Protein AF-A0A6J4E7T1-F1 (afdb_monomer)

Structure (mmCIF, N/CA/C/O backbone):
data_AF-A0A6J4E7T1-F1
#
_entry.id   AF-A0A6J4E7T1-F1
#
loop_
_atom_site.group_PDB
_atom_site.id
_atom_site.type_symbol
_atom_site.label_atom_id
_atom_site.label_alt_id
_atom_site.label_comp_id
_atom_site.label_asym_id
_atom_site.label_entity_id
_atom_site.label_seq_id
_atom_site.pdbx_PDB_ins_code
_atom_site.Cartn_x
_atom_site.Cartn_y
_atom_site.Cartn_z
_atom_site.occupancy
_atom_site.B_iso_or_equiv
_atom_site.auth_seq_id
_atom_site.auth_comp_id
_atom_site.auth_asym_id
_atom_site.auth_atom_id
_atom_site.pdbx_PDB_model_num
ATOM 1 N N . MET A 1 1 ? 2.931 -20.061 -43.415 1.00 41.84 1 MET A N 1
ATOM 2 C CA . MET A 1 1 ? 4.204 -19.623 -42.802 1.00 41.84 1 MET A CA 1
ATOM 3 C C . MET A 1 1 ? 4.289 -18.103 -42.882 1.00 41.84 1 MET A C 1
ATOM 5 O O . MET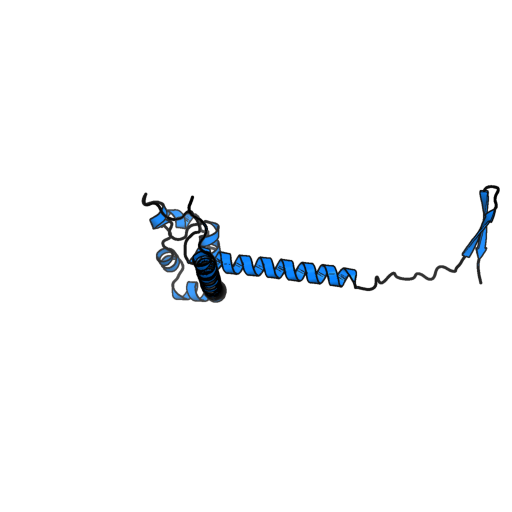 A 1 1 ? 4.529 -17.579 -43.959 1.00 41.84 1 MET A O 1
ATOM 9 N N . ARG A 1 2 ? 3.989 -17.378 -41.793 1.00 44.00 2 ARG A N 1
ATOM 10 C CA . ARG A 1 2 ? 4.101 -15.908 -41.762 1.00 44.00 2 ARG A CA 1
ATOM 11 C C . ARG A 1 2 ? 5.561 -15.543 -41.506 1.00 44.00 2 ARG A C 1
ATOM 13 O O . ARG A 1 2 ? 6.033 -15.636 -40.379 1.00 44.00 2 ARG A O 1
ATOM 20 N N . GLN A 1 3 ? 6.272 -15.206 -42.575 1.00 53.06 3 GLN A N 1
ATOM 21 C CA . GLN A 1 3 ? 7.627 -14.672 -42.516 1.00 53.06 3 GLN A CA 1
ATOM 22 C C . GLN A 1 3 ? 7.611 -13.346 -41.740 1.00 53.06 3 GLN A C 1
ATOM 24 O O . GLN A 1 3 ? 6.800 -12.461 -42.010 1.00 53.06 3 GLN A O 1
ATOM 29 N N . HIS A 1 4 ? 8.476 -13.246 -40.733 1.00 55.62 4 HIS A N 1
ATOM 30 C CA . HIS A 1 4 ? 8.665 -12.061 -39.905 1.00 55.62 4 HIS A CA 1
ATOM 31 C C . HIS A 1 4 ? 9.085 -10.860 -40.764 1.00 55.62 4 HIS A C 1
ATOM 33 O O . HIS A 1 4 ? 10.231 -10.777 -41.198 1.00 55.62 4 HIS A O 1
ATOM 39 N N . LEU A 1 5 ? 8.165 -9.918 -40.983 1.00 58.06 5 LEU A N 1
ATOM 40 C CA . LEU A 1 5 ? 8.455 -8.644 -41.640 1.00 58.06 5 LEU A CA 1
ATOM 41 C C . LEU A 1 5 ? 9.362 -7.803 -40.720 1.00 58.06 5 LEU A C 1
ATOM 43 O O . LEU A 1 5 ? 8.965 -7.526 -39.585 1.00 58.06 5 LEU A O 1
ATOM 47 N N . PRO A 1 6 ? 10.555 -7.363 -41.158 1.00 59.50 6 PRO A N 1
ATOM 48 C CA . PRO A 1 6 ? 11.508 -6.630 -40.314 1.00 59.50 6 PRO A CA 1
ATOM 49 C C . PRO A 1 6 ? 10.917 -5.342 -39.715 1.00 59.50 6 PRO A C 1
ATOM 51 O O . PRO A 1 6 ? 11.219 -5.010 -38.573 1.00 59.50 6 PRO A O 1
ATOM 54 N N . PHE A 1 7 ? 9.985 -4.704 -40.428 1.00 56.62 7 PHE A N 1
ATOM 55 C CA . PHE A 1 7 ? 9.223 -3.535 -39.975 1.00 56.62 7 PHE A CA 1
ATOM 56 C C . PHE A 1 7 ? 8.361 -3.805 -38.726 1.00 56.62 7 PHE A C 1
ATOM 58 O O . PHE A 1 7 ? 8.200 -2.942 -37.870 1.00 56.62 7 PHE A O 1
ATOM 65 N N . THR A 1 8 ? 7.850 -5.032 -38.564 1.00 70.56 8 THR A N 1
ATOM 66 C CA . THR A 1 8 ? 7.085 -5.408 -37.361 1.00 70.56 8 THR A CA 1
ATOM 67 C C . THR A 1 8 ? 7.979 -5.653 -36.149 1.00 70.56 8 THR A C 1
ATOM 69 O O . THR A 1 8 ? 7.538 -5.457 -35.024 1.00 70.56 8 THR A O 1
ATOM 72 N N . ARG A 1 9 ? 9.250 -6.030 -36.348 1.00 72.88 9 ARG A N 1
ATOM 73 C CA . ARG A 1 9 ? 10.203 -6.227 -35.245 1.00 72.88 9 ARG A CA 1
ATOM 74 C C . ARG A 1 9 ? 10.688 -4.909 -34.653 1.00 72.88 9 ARG A C 1
ATOM 76 O O . ARG A 1 9 ? 10.865 -4.840 -33.444 1.00 72.88 9 ARG A O 1
ATOM 83 N N . THR A 1 10 ? 10.924 -3.891 -35.477 1.00 81.44 10 THR A N 1
ATOM 84 C CA . THR A 1 10 ? 11.329 -2.563 -34.991 1.00 81.44 10 THR A CA 1
ATOM 85 C C . THR A 1 10 ? 10.184 -1.889 -34.246 1.00 81.44 10 THR A C 1
ATOM 87 O O . THR A 1 10 ? 10.377 -1.463 -33.115 1.00 81.44 10 THR A O 1
ATOM 90 N N . LEU A 1 11 ? 8.973 -1.930 -34.807 1.00 84.44 11 LEU A N 1
ATOM 91 C CA . LEU A 1 11 ? 7.786 -1.349 -34.182 1.00 84.44 11 LEU A CA 1
ATOM 92 C C . LEU A 1 11 ? 7.393 -2.076 -32.883 1.00 84.44 11 LEU A C 1
ATOM 94 O O . LEU A 1 11 ? 7.012 -1.434 -31.911 1.00 84.44 11 LEU A O 1
ATOM 98 N N . LEU A 1 12 ? 7.551 -3.406 -32.814 1.00 86.56 12 LEU A N 1
ATOM 99 C CA . LEU A 1 12 ? 7.386 -4.142 -31.553 1.00 86.56 12 LEU A CA 1
ATOM 100 C C . LEU A 1 12 ? 8.408 -3.714 -30.498 1.00 86.56 12 LEU A C 1
ATOM 102 O O . LEU A 1 12 ? 8.022 -3.483 -29.360 1.00 86.56 12 LEU A O 1
ATOM 106 N N . LYS A 1 13 ? 9.685 -3.558 -30.866 1.00 86.25 13 LYS A N 1
ATOM 107 C CA . LYS A 1 13 ? 10.713 -3.079 -29.928 1.00 86.25 13 LYS A CA 1
ATOM 108 C C . LYS A 1 13 ? 10.429 -1.664 -29.429 1.00 86.25 13 LYS A C 1
ATOM 110 O O . LYS A 1 13 ? 10.660 -1.384 -28.259 1.00 86.25 13 LYS A O 1
ATOM 115 N N . GLU A 1 14 ? 9.937 -0.784 -30.295 1.00 88.56 14 GLU A N 1
ATOM 116 C CA . GLU A 1 14 ? 9.531 0.576 -29.920 1.00 88.56 14 GLU A CA 1
ATOM 117 C C . GLU A 1 14 ? 8.348 0.558 -28.947 1.00 88.56 14 GLU A C 1
ATOM 119 O O . GLU A 1 14 ? 8.386 1.238 -27.923 1.00 88.56 14 GLU A O 1
ATOM 124 N N . LEU A 1 15 ? 7.329 -0.267 -29.212 1.00 88.69 15 LEU A N 1
ATOM 125 C CA . LEU A 1 15 ? 6.187 -0.435 -28.311 1.00 88.69 15 LEU A CA 1
ATOM 126 C C . LEU A 1 15 ? 6.593 -1.046 -26.970 1.00 88.69 15 LEU A C 1
ATOM 128 O O . LEU A 1 15 ? 6.136 -0.584 -25.927 1.00 88.69 15 LEU A O 1
ATOM 132 N N . GLU A 1 16 ? 7.461 -2.056 -26.981 1.00 90.56 16 GLU A N 1
ATOM 133 C CA . GLU A 1 16 ? 8.024 -2.633 -25.764 1.00 90.56 16 GLU A CA 1
ATOM 134 C C . GLU A 1 16 ? 8.791 -1.564 -24.983 1.00 90.56 16 GLU A C 1
ATOM 136 O O . GLU A 1 16 ? 8.552 -1.408 -23.790 1.00 90.56 16 GLU A O 1
ATOM 141 N N . ALA A 1 17 ? 9.660 -0.782 -25.627 1.00 90.75 17 ALA A N 1
ATOM 142 C CA . ALA A 1 17 ? 10.409 0.286 -24.966 1.00 90.75 17 ALA A CA 1
ATOM 143 C C . ALA A 1 17 ? 9.482 1.345 -24.344 1.00 90.75 17 ALA A C 1
ATOM 145 O O . ALA A 1 17 ? 9.635 1.665 -23.165 1.00 90.75 17 ALA A O 1
ATOM 146 N N . ALA A 1 18 ? 8.478 1.816 -25.089 1.00 89.75 18 ALA A N 1
ATOM 147 C CA . ALA A 1 18 ? 7.489 2.773 -24.594 1.00 89.75 18 ALA A CA 1
ATOM 148 C C . ALA A 1 18 ? 6.675 2.204 -23.419 1.00 89.75 18 ALA A C 1
ATOM 150 O O . ALA A 1 18 ? 6.431 2.892 -22.427 1.00 89.75 18 ALA A O 1
ATOM 151 N N . GLN A 1 19 ? 6.299 0.923 -23.484 1.00 90.56 19 GLN A N 1
ATOM 152 C CA . GLN A 1 19 ? 5.627 0.239 -22.382 1.00 90.56 19 GLN A CA 1
ATOM 153 C C . GLN A 1 19 ? 6.524 0.166 -21.141 1.00 90.56 19 GLN A C 1
ATOM 155 O O . GLN A 1 19 ? 6.054 0.425 -20.033 1.00 90.56 19 GLN A O 1
ATOM 160 N N . HIS A 1 20 ? 7.804 -0.178 -21.302 1.00 90.12 20 HIS A N 1
ATOM 161 C CA . HIS A 1 20 ? 8.752 -0.234 -20.189 1.00 90.12 20 HIS A CA 1
ATOM 162 C C . HIS A 1 20 ? 8.951 1.144 -19.552 1.00 90.12 20 HIS A C 1
ATOM 164 O O . HIS A 1 20 ? 8.962 1.246 -18.326 1.00 90.12 20 HIS A O 1
ATOM 170 N N . GLU A 1 21 ? 9.055 2.199 -20.360 1.00 91.12 21 GLU A N 1
ATOM 171 C CA . GLU A 1 21 ? 9.163 3.574 -19.875 1.00 91.12 21 GLU A CA 1
ATOM 172 C C . GLU A 1 21 ? 7.917 3.978 -19.080 1.00 91.12 21 GLU A C 1
ATOM 174 O O . GLU A 1 21 ? 8.025 4.401 -17.929 1.00 91.12 21 GLU A O 1
ATOM 179 N N . GLN A 1 22 ? 6.724 3.739 -19.630 1.00 91.31 22 GLN A N 1
ATOM 180 C CA . GLN A 1 22 ? 5.465 4.040 -18.954 1.00 91.31 22 GLN A CA 1
ATOM 181 C C . GLN A 1 22 ? 5.313 3.261 -17.637 1.00 91.31 22 GLN A C 1
ATOM 183 O O . GLN A 1 22 ? 4.873 3.819 -16.627 1.00 91.31 22 GLN A O 1
ATOM 188 N N . LEU A 1 23 ? 5.688 1.978 -17.622 1.00 88.25 23 LEU A N 1
ATOM 189 C CA . LEU A 1 23 ? 5.687 1.163 -16.406 1.00 88.25 23 LEU A CA 1
ATOM 190 C C 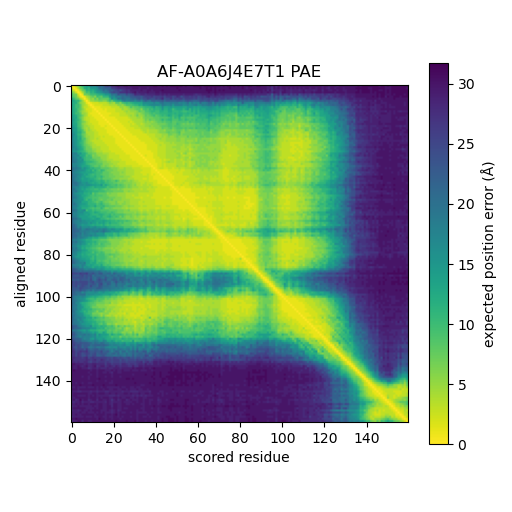. LEU A 1 23 ? 6.666 1.714 -15.366 1.00 88.25 23 LEU A C 1
ATOM 192 O O . LEU A 1 23 ? 6.309 1.794 -14.190 1.00 88.25 23 LEU A O 1
ATOM 196 N N . ALA A 1 24 ? 7.858 2.144 -15.783 1.00 87.62 24 ALA A N 1
ATOM 197 C CA . ALA A 1 24 ? 8.837 2.754 -14.891 1.00 87.62 24 ALA A CA 1
ATOM 198 C C . ALA A 1 24 ? 8.312 4.066 -14.285 1.00 87.62 24 ALA A C 1
ATOM 200 O O . ALA A 1 24 ? 8.432 4.275 -13.074 1.00 87.62 24 ALA A O 1
ATOM 201 N N . THR A 1 25 ? 7.665 4.922 -15.084 1.00 91.19 25 THR A N 1
ATOM 202 C CA . THR A 1 25 ? 7.019 6.149 -14.593 1.00 91.19 25 THR A CA 1
ATOM 203 C C . THR A 1 25 ? 5.910 5.832 -13.592 1.00 91.19 25 THR A C 1
ATOM 205 O O . THR A 1 25 ? 5.842 6.438 -12.521 1.00 91.19 25 THR A O 1
ATOM 208 N N . TYR A 1 26 ? 5.060 4.849 -13.898 1.00 88.50 26 TYR A N 1
ATOM 209 C CA . TYR A 1 26 ? 3.977 4.428 -13.012 1.00 88.50 26 TYR A CA 1
ATOM 210 C C . TYR A 1 26 ? 4.498 3.875 -11.678 1.00 88.50 26 TYR A C 1
ATOM 212 O O . TYR A 1 26 ? 3.999 4.250 -10.617 1.00 88.50 26 TYR A O 1
ATOM 220 N N . GLN A 1 27 ? 5.541 3.041 -11.703 1.00 88.00 27 GLN A N 1
ATOM 221 C CA . GLN A 1 27 ? 6.197 2.531 -10.495 1.00 88.00 27 GLN A CA 1
ATOM 222 C C . GLN A 1 27 ? 6.826 3.654 -9.664 1.00 88.00 27 GLN A C 1
ATOM 224 O O . GLN A 1 27 ? 6.707 3.657 -8.439 1.00 88.00 27 GLN A O 1
ATOM 229 N N . ALA A 1 28 ? 7.465 4.635 -10.308 1.00 87.44 28 ALA A N 1
ATOM 230 C CA . ALA A 1 28 ? 8.026 5.795 -9.619 1.00 87.44 28 ALA A CA 1
ATOM 231 C C . ALA A 1 28 ? 6.940 6.620 -8.908 1.00 87.44 28 ALA A C 1
ATOM 233 O O . ALA A 1 28 ? 7.137 7.029 -7.763 1.00 87.44 28 ALA A O 1
ATOM 234 N N . LEU A 1 29 ? 5.782 6.803 -9.547 1.00 90.88 29 LEU A N 1
ATOM 235 C CA . LEU A 1 29 ? 4.630 7.485 -8.957 1.00 90.88 29 LEU A CA 1
ATOM 236 C C . LEU A 1 29 ? 4.034 6.693 -7.789 1.00 90.88 29 LEU A C 1
ATOM 238 O O . LEU A 1 29 ? 3.791 7.254 -6.724 1.00 90.88 29 LEU A O 1
ATOM 242 N N . LEU A 1 30 ? 3.831 5.382 -7.949 1.00 88.94 30 LEU A N 1
ATOM 243 C CA . LEU A 1 30 ? 3.359 4.522 -6.860 1.00 88.94 30 LEU A CA 1
ATOM 244 C C . LEU A 1 30 ? 4.297 4.572 -5.655 1.00 88.94 30 LEU A C 1
ATOM 246 O O . LEU A 1 30 ? 3.842 4.622 -4.514 1.00 88.94 30 LEU A O 1
ATOM 250 N N . ARG A 1 31 ? 5.605 4.593 -5.904 1.00 88.38 31 ARG A N 1
ATOM 251 C CA . ARG A 1 31 ? 6.623 4.687 -4.863 1.00 88.38 31 ARG A CA 1
ATOM 252 C C . ARG A 1 31 ? 6.591 6.024 -4.141 1.00 88.38 31 ARG A C 1
ATOM 254 O O . ARG A 1 31 ? 6.651 6.034 -2.914 1.00 88.38 31 ARG A O 1
ATOM 261 N N . SER A 1 32 ? 6.504 7.138 -4.867 1.00 89.19 32 SER A N 1
ATOM 262 C CA . SER A 1 32 ? 6.445 8.462 -4.243 1.00 89.19 32 SER A CA 1
ATOM 263 C C . SER A 1 32 ? 5.165 8.613 -3.422 1.00 89.19 32 SER A C 1
ATOM 265 O O . SER A 1 32 ? 5.240 8.929 -2.235 1.00 89.19 32 SER A O 1
ATOM 267 N N . ALA A 1 33 ? 4.012 8.256 -3.989 1.00 88.00 33 ALA A N 1
ATOM 268 C CA . ALA A 1 33 ? 2.732 8.258 -3.289 1.00 88.00 33 ALA A CA 1
ATOM 269 C C . ALA A 1 33 ? 2.744 7.337 -2.057 1.00 88.00 33 ALA A C 1
ATOM 271 O O . ALA A 1 33 ? 2.340 7.746 -0.971 1.00 88.00 33 ALA A O 1
ATOM 272 N N . GLY A 1 34 ? 3.266 6.115 -2.197 1.00 87.50 34 GLY A N 1
ATOM 273 C CA . GLY A 1 34 ? 3.403 5.165 -1.096 1.00 87.50 34 GLY A CA 1
ATOM 274 C C . GLY A 1 34 ? 4.310 5.684 0.016 1.00 87.50 34 GLY A C 1
ATOM 275 O O . GLY A 1 34 ? 3.970 5.561 1.190 1.00 87.50 34 GLY A O 1
ATOM 276 N N . SER A 1 35 ? 5.445 6.298 -0.333 1.00 87.94 35 SER A N 1
ATOM 277 C CA . SER A 1 35 ? 6.372 6.858 0.656 1.00 87.94 35 SER A CA 1
ATOM 278 C C . SER A 1 35 ? 5.747 8.006 1.443 1.00 87.94 35 SER A C 1
ATOM 280 O O . SER A 1 35 ? 5.903 8.052 2.662 1.00 87.94 35 SER A O 1
ATOM 282 N N . LEU A 1 36 ? 4.984 8.873 0.769 1.00 89.00 36 LEU A N 1
ATOM 283 C CA . LEU A 1 36 ? 4.248 9.956 1.408 1.00 89.00 36 LEU A CA 1
ATOM 284 C C . LEU A 1 36 ? 3.193 9.395 2.357 1.00 89.00 36 LEU A C 1
ATOM 286 O O . LEU A 1 36 ? 3.198 9.759 3.524 1.00 89.00 36 LEU A O 1
ATOM 290 N N . LEU A 1 37 ? 2.370 8.448 1.897 1.00 85.56 37 LEU A N 1
ATOM 291 C CA . LEU A 1 37 ? 1.322 7.824 2.711 1.00 85.56 37 LEU A CA 1
ATOM 292 C C . LEU A 1 37 ? 1.867 7.142 3.970 1.00 85.56 37 LEU A C 1
ATOM 294 O O . LEU A 1 37 ? 1.283 7.283 5.040 1.00 85.56 37 LEU A O 1
ATOM 298 N N . VAL A 1 38 ? 2.983 6.417 3.858 1.00 84.62 38 VAL A N 1
ATOM 299 C CA . VAL A 1 38 ? 3.619 5.754 5.008 1.00 84.62 38 VAL A CA 1
ATOM 300 C C . VAL A 1 38 ? 4.242 6.774 5.965 1.00 84.62 38 VAL A C 1
ATOM 302 O O . VAL A 1 38 ? 4.209 6.571 7.176 1.00 84.62 38 VAL A O 1
ATOM 305 N N . ALA A 1 39 ? 4.810 7.867 5.451 1.00 88.19 39 ALA A N 1
ATOM 306 C CA . ALA A 1 39 ? 5.399 8.916 6.281 1.00 88.19 39 ALA A CA 1
ATOM 307 C C . ALA A 1 39 ? 4.337 9.778 6.985 1.00 88.19 39 ALA A C 1
ATOM 309 O O . ALA A 1 39 ? 4.531 10.172 8.132 1.00 88.19 39 ALA A O 1
ATOM 310 N N . SER A 1 40 ? 3.212 10.051 6.321 1.00 89.62 40 SER A N 1
ATOM 311 C CA . SER A 1 40 ? 2.130 10.901 6.824 1.00 89.62 40 SER A CA 1
ATOM 312 C C . SER A 1 40 ? 1.022 10.123 7.536 1.00 89.62 40 SER A C 1
ATOM 314 O O . SER A 1 40 ? -0.014 10.703 7.851 1.00 89.62 40 SER A O 1
ATOM 316 N N . GLU A 1 41 ? 1.192 8.820 7.775 1.00 90.00 41 GLU A N 1
ATOM 317 C CA . GLU A 1 41 ? 0.130 7.942 8.277 1.00 90.00 41 GLU A CA 1
ATOM 318 C C . GLU A 1 41 ? -0.513 8.466 9.569 1.00 90.00 41 GLU A C 1
ATOM 320 O O . GLU A 1 41 ? -1.737 8.506 9.667 1.00 90.00 41 GLU A O 1
ATOM 325 N N . ALA A 1 42 ? 0.298 8.928 10.525 1.00 89.25 42 ALA A N 1
ATOM 326 C CA . ALA A 1 42 ? -0.195 9.498 11.779 1.00 89.25 42 ALA A CA 1
ATOM 327 C C . ALA A 1 42 ? -1.073 10.739 11.543 1.00 89.25 42 ALA A C 1
ATOM 329 O O . ALA A 1 42 ? -2.163 10.837 12.091 1.00 89.25 42 ALA A O 1
ATOM 330 N N . GLN A 1 43 ? -0.656 11.638 10.647 1.00 91.06 43 GLN A N 1
ATOM 331 C CA . GLN A 1 43 ? -1.416 12.849 10.315 1.00 91.06 43 GLN A CA 1
ATOM 332 C C . GLN A 1 43 ? -2.742 12.513 9.620 1.00 91.06 43 GLN A C 1
ATOM 334 O O . GLN A 1 43 ? -3.771 13.128 9.886 1.00 91.06 43 GLN A O 1
ATOM 339 N N . VAL A 1 44 ? -2.731 11.512 8.733 1.00 88.44 44 VAL A N 1
ATOM 340 C CA . VAL A 1 44 ? -3.937 11.022 8.051 1.00 88.44 44 VAL A CA 1
ATOM 341 C C . VAL A 1 44 ? -4.896 10.376 9.054 1.00 88.44 44 VAL A C 1
ATOM 343 O O . VAL A 1 44 ? -6.108 10.587 8.971 1.00 88.44 44 VAL A O 1
ATOM 346 N N . LEU A 1 45 ? -4.362 9.614 10.012 1.00 90.69 45 LEU A N 1
ATOM 347 C CA . LEU A 1 45 ? -5.128 9.015 11.101 1.00 90.69 45 LEU A CA 1
ATOM 348 C C . LEU A 1 45 ? -5.748 10.066 12.020 1.00 90.69 45 LEU A C 1
ATOM 350 O O . LEU A 1 45 ? -6.924 9.926 12.349 1.00 90.69 45 LEU A O 1
ATOM 354 N N . ASP A 1 46 ? -5.008 11.113 12.376 1.00 91.38 46 ASP A N 1
ATOM 355 C CA . ASP A 1 46 ? -5.513 12.208 13.209 1.00 91.38 46 ASP A CA 1
ATOM 356 C C . ASP A 1 46 ? -6.617 13.001 12.494 1.00 91.38 46 ASP A C 1
ATOM 358 O O . ASP A 1 46 ? -7.635 13.338 13.096 1.00 91.38 46 ASP A O 1
ATOM 362 N N . ALA A 1 47 ? -6.464 13.254 11.190 1.00 92.50 47 ALA A N 1
ATOM 363 C CA . ALA A 1 47 ? -7.420 14.047 10.417 1.00 92.50 47 ALA A CA 1
ATOM 364 C C . ALA A 1 47 ? -8.723 13.295 10.084 1.00 92.50 47 ALA A C 1
ATOM 366 O O . ALA A 1 47 ? -9.816 13.857 10.168 1.00 92.50 47 ALA A O 1
ATOM 367 N N . LEU A 1 48 ? -8.628 12.032 9.655 1.00 90.31 48 LEU A N 1
ATOM 368 C CA . LEU A 1 48 ? -9.790 11.250 9.210 1.00 90.31 48 LEU A CA 1
ATOM 369 C C . LEU A 1 48 ? -10.376 10.379 10.320 1.00 90.31 48 LEU A C 1
ATOM 371 O O . LEU A 1 48 ? -11.564 10.051 10.291 1.00 90.31 48 LEU A O 1
ATOM 375 N N . GLY A 1 49 ? -9.554 9.977 11.283 1.00 91.19 49 GLY A N 1
ATOM 376 C CA . GLY A 1 49 ? -9.887 8.928 12.228 1.00 91.19 49 GLY A CA 1
ATOM 377 C C . GLY A 1 49 ? -9.859 7.535 11.592 1.00 91.19 49 GLY A C 1
ATOM 378 O O . GLY A 1 49 ? -10.091 7.322 10.398 1.00 91.19 49 GLY A O 1
ATOM 379 N N . ARG A 1 50 ? -9.623 6.532 12.439 1.00 92.00 50 ARG A N 1
ATOM 380 C CA . ARG A 1 50 ? -9.484 5.126 12.035 1.00 92.00 50 ARG A CA 1
ATOM 381 C C . ARG A 1 50 ? -10.671 4.591 11.230 1.00 92.00 50 ARG A C 1
ATOM 383 O O . ARG A 1 50 ? -10.470 3.885 10.247 1.00 92.00 50 ARG A O 1
ATOM 390 N N . GLN A 1 51 ? -11.902 4.859 11.667 1.00 91.88 51 GLN A N 1
ATOM 391 C CA . GLN A 1 51 ? -13.090 4.259 11.048 1.00 91.88 51 GLN A CA 1
ATOM 392 C C . GLN A 1 51 ? -13.286 4.744 9.610 1.00 91.88 51 GLN A C 1
ATOM 394 O O . GLN A 1 51 ? -13.394 3.910 8.714 1.00 91.88 51 GLN A O 1
ATOM 399 N N . ARG A 1 52 ? -13.221 6.064 9.388 1.00 92.62 52 ARG A N 1
ATOM 400 C CA . ARG A 1 52 ? -13.367 6.657 8.052 1.00 92.62 52 ARG A CA 1
ATOM 401 C C . ARG A 1 52 ? -12.254 6.213 7.115 1.00 92.62 52 ARG A C 1
ATOM 403 O O . ARG A 1 52 ? -12.515 5.933 5.952 1.00 92.62 52 ARG A O 1
ATOM 410 N N . LEU A 1 53 ? -11.025 6.090 7.617 1.00 91.75 53 LEU A N 1
ATOM 411 C CA . LEU A 1 53 ? -9.917 5.570 6.819 1.00 91.75 53 LEU A CA 1
ATOM 412 C C . LEU A 1 53 ? -10.177 4.121 6.367 1.00 91.75 53 LEU A C 1
ATOM 414 O O . LEU A 1 53 ? -9.976 3.795 5.202 1.00 91.75 53 LEU A O 1
ATOM 418 N N . LEU A 1 54 ? -10.690 3.259 7.249 1.00 92.31 54 LEU A N 1
ATOM 419 C CA . LEU A 1 54 ? -11.072 1.890 6.883 1.00 92.31 54 LEU A CA 1
ATOM 420 C C . LEU A 1 54 ? -12.264 1.840 5.913 1.00 92.31 54 LEU A C 1
ATOM 422 O O . LEU A 1 54 ? -12.309 0.941 5.073 1.00 92.31 54 LEU A O 1
ATOM 426 N N . ASP A 1 55 ? -13.202 2.787 6.002 1.00 92.31 55 ASP A N 1
ATOM 427 C CA . ASP A 1 55 ? -14.291 2.938 5.027 1.00 92.31 55 ASP A CA 1
ATOM 428 C C . ASP A 1 55 ? -13.747 3.320 3.641 1.00 92.31 55 ASP A C 1
ATOM 430 O O . ASP A 1 55 ? -14.106 2.689 2.647 1.00 92.31 55 ASP A O 1
ATOM 434 N N . LEU A 1 56 ? -12.835 4.297 3.575 1.00 90.50 56 LEU A N 1
ATOM 435 C CA . LEU A 1 56 ? -12.199 4.752 2.331 1.00 90.50 56 LEU A CA 1
ATOM 436 C C . LEU A 1 56 ? -11.381 3.651 1.653 1.00 90.50 56 LEU A C 1
ATOM 438 O O . LEU A 1 56 ? -11.392 3.537 0.431 1.00 90.50 56 LEU A O 1
ATOM 442 N N . LEU A 1 57 ? -10.712 2.814 2.445 1.00 89.88 57 L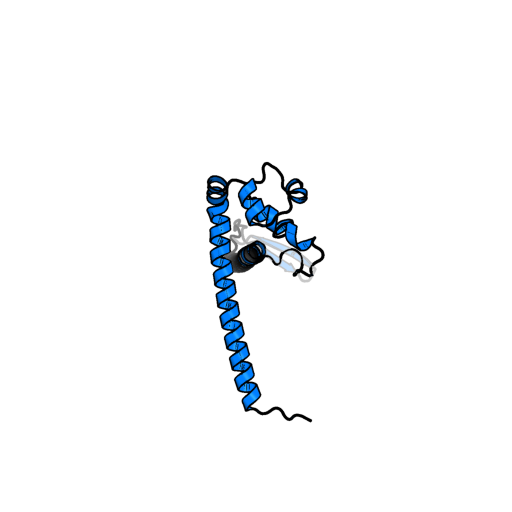EU A N 1
ATOM 443 C CA . LEU A 1 57 ? -9.967 1.651 1.955 1.00 89.88 57 LEU A CA 1
ATOM 444 C C . LEU A 1 57 ? -10.875 0.465 1.585 1.00 89.88 57 LEU A C 1
ATOM 446 O O . LEU A 1 57 ? -10.375 -0.611 1.254 1.00 89.88 57 LEU A O 1
ATOM 450 N N . GLY A 1 58 ? -12.199 0.617 1.692 1.00 88.88 58 GLY A N 1
ATOM 451 C CA . GLY A 1 58 ? -13.156 -0.428 1.343 1.00 88.88 58 GLY A CA 1
ATOM 452 C C . GLY A 1 58 ? -13.054 -1.664 2.238 1.00 88.88 58 GLY A C 1
ATOM 453 O O . GLY A 1 58 ? -13.361 -2.774 1.796 1.00 88.88 58 GLY A O 1
ATOM 454 N N . VAL A 1 59 ? -12.605 -1.512 3.489 1.00 90.56 59 VAL A N 1
ATOM 455 C CA . VAL A 1 59 ? -12.458 -2.630 4.427 1.00 90.56 59 VAL A CA 1
ATOM 456 C C . VAL A 1 59 ? -13.827 -3.012 4.980 1.00 90.56 59 VAL A C 1
ATOM 458 O O . VAL A 1 59 ? -14.485 -2.219 5.664 1.00 90.56 59 VAL A O 1
ATOM 461 N N . ASN A 1 60 ? -14.235 -4.260 4.742 1.00 89.50 60 ASN A N 1
ATOM 462 C CA . ASN A 1 60 ? -15.498 -4.789 5.250 1.00 89.50 60 ASN A CA 1
ATOM 463 C C . ASN A 1 60 ? -15.551 -4.668 6.792 1.00 89.50 60 ASN A C 1
ATOM 465 O O . ASN A 1 60 ? -14.604 -5.106 7.455 1.00 89.50 60 ASN A O 1
ATOM 469 N N . PRO A 1 61 ? -16.636 -4.130 7.388 1.00 90.56 61 PRO A N 1
ATOM 470 C CA . PRO A 1 61 ? -16.800 -4.025 8.841 1.00 90.56 61 PRO A CA 1
ATOM 471 C C . PRO A 1 61 ? -16.511 -5.317 9.614 1.00 90.56 61 PRO A C 1
ATOM 473 O O . PRO A 1 61 ? -15.873 -5.273 10.666 1.00 90.56 61 PRO A O 1
ATOM 476 N N . VAL A 1 62 ? -16.898 -6.477 9.072 1.00 89.31 62 VAL A N 1
ATOM 477 C CA . VAL A 1 62 ? -16.652 -7.790 9.696 1.00 89.31 62 VAL A CA 1
ATOM 478 C C . VAL A 1 62 ? -15.152 -8.082 9.805 1.00 89.31 62 VAL A C 1
ATOM 480 O O . VAL A 1 62 ? -14.691 -8.661 10.789 1.00 89.31 62 VAL A O 1
ATOM 483 N N . HIS A 1 63 ? -14.361 -7.631 8.831 1.00 89.00 63 HIS A N 1
ATOM 484 C CA . HIS A 1 63 ? -12.918 -7.858 8.786 1.00 89.00 63 HIS A CA 1
ATOM 485 C C . HIS A 1 63 ? -12.118 -6.867 9.630 1.00 89.00 63 HIS A C 1
ATOM 487 O O . HIS A 1 63 ? -10.977 -7.162 9.977 1.00 89.00 63 HIS A O 1
ATOM 493 N N . ARG A 1 64 ? -12.705 -5.732 10.034 1.00 90.50 64 ARG A N 1
ATOM 494 C CA . ARG A 1 64 ? -12.029 -4.746 10.900 1.00 90.50 64 ARG A CA 1
ATOM 495 C C . ARG A 1 64 ? -11.602 -5.342 12.236 1.00 90.50 64 ARG A C 1
ATOM 497 O O . ARG A 1 64 ? -10.613 -4.898 12.804 1.00 90.50 64 ARG A O 1
ATOM 504 N N . ARG A 1 65 ? -12.299 -6.387 12.695 1.00 89.00 65 ARG A N 1
ATOM 505 C CA . ARG A 1 65 ? -11.964 -7.156 13.904 1.00 89.00 65 ARG A CA 1
ATOM 506 C C . ARG A 1 65 ? -10.600 -7.852 13.822 1.00 89.00 65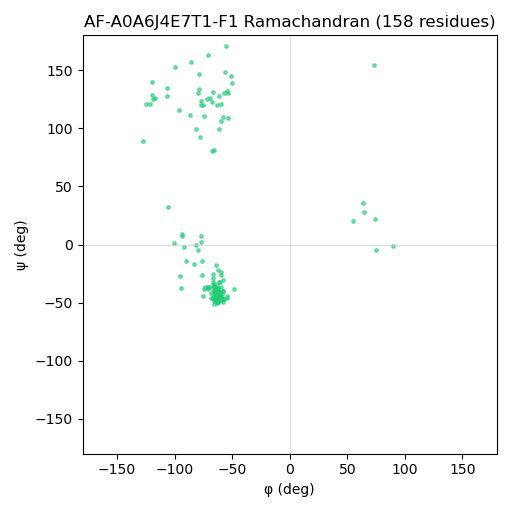 ARG A C 1
ATOM 508 O O . ARG A 1 65 ? -10.024 -8.160 14.855 1.00 89.00 65 ARG A O 1
ATOM 515 N N . ARG A 1 66 ? -10.077 -8.089 12.612 1.00 87.00 66 ARG A N 1
ATOM 516 C CA . ARG A 1 66 ? -8.736 -8.662 12.387 1.00 87.00 66 ARG A CA 1
ATOM 517 C C . ARG A 1 66 ? -7.614 -7.644 12.605 1.00 87.00 66 ARG A C 1
ATOM 519 O O . ARG A 1 66 ? -6.453 -8.026 12.727 1.00 87.00 66 ARG A O 1
ATOM 526 N N . ILE A 1 67 ? -7.958 -6.357 12.666 1.00 88.69 67 ILE A N 1
ATOM 527 C CA . ILE A 1 67 ? -7.015 -5.272 12.904 1.00 88.69 67 ILE A CA 1
ATOM 528 C C . ILE A 1 67 ? -7.046 -4.931 14.402 1.00 88.69 67 ILE A C 1
ATOM 530 O O . ILE A 1 67 ? -8.068 -4.434 14.883 1.00 88.69 67 ILE A O 1
ATOM 534 N N . PRO A 1 68 ? -5.942 -5.122 15.144 1.00 85.94 68 PRO A N 1
ATOM 535 C CA . PRO A 1 68 ? -5.868 -4.756 16.556 1.00 85.94 68 PRO A CA 1
ATOM 536 C C . PRO A 1 68 ? -6.190 -3.274 16.791 1.00 85.94 68 PRO A C 1
ATOM 538 O O . PRO A 1 68 ? -5.903 -2.423 15.946 1.00 85.94 68 PRO A O 1
ATOM 541 N N . GLY A 1 69 ? -6.780 -2.946 17.943 1.00 82.00 69 GLY A N 1
ATOM 542 C CA . GLY A 1 69 ? -7.103 -1.564 18.332 1.00 82.00 69 GLY A CA 1
ATOM 543 C C . GLY A 1 69 ? -5.872 -0.651 18.415 1.00 82.00 69 GLY A C 1
ATOM 544 O O . GLY A 1 69 ? -5.919 0.482 17.949 1.00 82.00 69 GLY A O 1
ATOM 545 N N . ASN A 1 70 ? -4.749 -1.196 18.885 1.00 82.56 70 ASN A N 1
ATOM 546 C CA . ASN A 1 70 ? -3.529 -0.447 19.210 1.00 82.56 70 ASN A CA 1
ATOM 547 C C . ASN A 1 70 ? -2.413 -0.655 18.174 1.00 82.56 70 ASN A C 1
ATOM 549 O O . ASN A 1 70 ? -1.239 -0.725 18.519 1.00 82.56 70 ASN A O 1
ATOM 553 N N . VAL A 1 71 ? -2.770 -0.854 16.905 1.00 85.81 71 VAL A N 1
ATOM 554 C CA . VAL A 1 71 ? -1.770 -1.007 15.843 1.00 85.81 71 VAL A CA 1
ATOM 555 C C . VAL A 1 71 ? -1.104 0.343 15.570 1.00 85.81 71 VAL A C 1
ATOM 557 O O . VAL A 1 71 ? -1.791 1.311 15.261 1.00 85.81 71 VAL A O 1
ATOM 560 N N . GLU A 1 72 ? 0.228 0.384 15.649 1.00 83.75 72 GLU A N 1
ATOM 561 C CA . GLU A 1 72 ? 1.017 1.595 15.370 1.00 83.75 72 GLU A CA 1
ATOM 562 C C . GLU A 1 72 ? 0.930 2.034 13.902 1.00 83.75 72 GLU A C 1
ATOM 564 O O . GLU A 1 72 ? 0.955 3.224 13.607 1.00 83.75 72 GLU A O 1
ATOM 569 N N . ARG A 1 73 ? 0.829 1.072 12.974 1.00 87.88 73 ARG A N 1
ATOM 570 C CA . ARG A 1 73 ? 0.727 1.315 11.525 1.00 87.88 73 ARG A CA 1
ATOM 571 C C . ARG A 1 73 ? -0.471 0.602 10.914 1.00 87.88 73 ARG A C 1
ATOM 573 O O . ARG A 1 73 ? -0.381 -0.554 10.482 1.00 87.88 73 ARG A O 1
ATOM 580 N N . LEU A 1 74 ? -1.607 1.289 10.914 1.00 90.81 74 LEU A N 1
ATOM 581 C CA . LEU A 1 74 ? -2.879 0.809 10.389 1.00 90.81 74 LEU A CA 1
ATOM 582 C C . LEU A 1 74 ? -2.800 0.420 8.908 1.00 90.81 74 LEU A C 1
ATOM 584 O O . LEU A 1 74 ? -3.237 -0.671 8.547 1.00 90.81 74 LEU A O 1
ATOM 588 N N . LEU A 1 75 ? -2.243 1.280 8.057 1.00 89.62 75 LEU A N 1
ATOM 589 C CA . LEU A 1 75 ? -2.119 1.066 6.618 1.00 89.62 75 LEU A CA 1
ATOM 590 C C . LEU A 1 75 ? -1.271 -0.175 6.327 1.00 89.62 75 LEU A C 1
ATOM 592 O O . LEU A 1 75 ? -1.683 -1.032 5.546 1.00 89.62 75 LEU A O 1
ATOM 596 N N . CYS A 1 76 ? -0.142 -0.335 7.025 1.00 87.75 76 CYS A N 1
ATOM 597 C CA . CYS A 1 76 ? 0.678 -1.545 6.939 1.00 87.75 76 CYS A CA 1
ATOM 598 C C . CYS A 1 76 ? -0.127 -2.797 7.307 1.00 87.75 76 CYS A C 1
ATOM 600 O O . CYS A 1 76 ? -0.078 -3.796 6.589 1.00 87.75 76 CYS A O 1
ATOM 602 N N . ALA A 1 77 ? -0.881 -2.752 8.410 1.00 89.62 77 ALA A N 1
ATOM 603 C CA . ALA A 1 77 ? -1.698 -3.881 8.842 1.00 89.62 77 ALA A CA 1
ATOM 604 C C . ALA A 1 77 ? -2.765 -4.244 7.796 1.00 89.62 77 ALA A C 1
ATOM 606 O O . ALA A 1 77 ? -2.928 -5.422 7.478 1.00 89.62 77 ALA A O 1
ATOM 607 N N . VAL A 1 78 ? -3.437 -3.247 7.208 1.00 89.81 78 VAL A N 1
ATOM 608 C CA . VAL A 1 78 ? -4.429 -3.444 6.138 1.00 89.81 78 VAL A CA 1
ATOM 609 C C . VAL A 1 78 ? -3.802 -4.117 4.913 1.00 89.81 78 VAL A C 1
ATOM 611 O O . VAL A 1 78 ? -4.371 -5.086 4.404 1.00 89.81 78 VAL A O 1
ATOM 614 N N . VAL A 1 79 ? -2.625 -3.665 4.464 1.00 88.75 79 VAL A N 1
ATOM 615 C CA . VAL A 1 79 ? -1.927 -4.257 3.307 1.00 88.75 79 VAL A CA 1
ATOM 616 C C . VAL A 1 79 ? -1.480 -5.688 3.593 1.00 88.75 79 VAL A C 1
ATOM 618 O O . VAL A 1 79 ? -1.767 -6.599 2.812 1.00 88.75 79 VAL A O 1
ATOM 621 N N . LEU A 1 80 ? -0.784 -5.912 4.711 1.00 86.25 80 LEU A N 1
ATOM 622 C CA . LEU A 1 80 ? -0.207 -7.218 5.043 1.00 86.25 80 LEU A CA 1
ATOM 623 C C . LEU A 1 80 ? -1.288 -8.286 5.221 1.00 86.25 80 LEU A C 1
ATOM 625 O O . LEU A 1 80 ? -1.123 -9.415 4.746 1.00 86.25 80 LEU A O 1
ATOM 629 N N . GLN A 1 81 ? -2.413 -7.915 5.832 1.00 86.81 81 GLN A N 1
ATOM 630 C CA . GLN A 1 81 ? -3.575 -8.787 5.995 1.00 86.81 81 GLN A CA 1
ATOM 631 C C . GLN A 1 81 ? -4.450 -8.882 4.731 1.00 86.81 81 GLN A C 1
ATOM 633 O O . GLN A 1 81 ? -5.398 -9.664 4.712 1.00 86.81 81 GLN A O 1
ATOM 638 N N . GLY A 1 82 ? -4.148 -8.116 3.675 1.00 87.38 82 GLY A N 1
ATOM 639 C CA . GLY A 1 82 ? -4.898 -8.128 2.418 1.00 87.38 82 GLY A CA 1
ATOM 640 C C . GLY A 1 82 ? -6.347 -7.666 2.573 1.00 87.38 82 GLY A C 1
ATOM 641 O O . GLY A 1 82 ? -7.233 -8.223 1.935 1.00 87.38 82 GLY A O 1
ATOM 642 N N . LEU A 1 83 ? -6.600 -6.696 3.456 1.00 88.56 83 LEU A N 1
ATOM 643 C CA . LEU A 1 83 ? -7.954 -6.242 3.796 1.00 88.56 83 LEU A CA 1
ATOM 644 C C . LEU A 1 83 ? -8.476 -5.104 2.917 1.00 88.56 83 LEU A C 1
ATOM 646 O O . LEU A 1 83 ? -9.676 -4.817 2.958 1.00 88.56 83 LEU A O 1
ATOM 650 N N . GLU A 1 84 ? -7.594 -4.459 2.158 1.00 89.38 84 GLU A N 1
ATOM 651 C CA . GLU A 1 84 ? -7.953 -3.433 1.180 1.00 89.38 84 GLU A CA 1
ATOM 652 C C . GLU A 1 84 ? -9.002 -3.967 0.196 1.00 89.38 84 GLU A C 1
ATOM 654 O O . GLU A 1 84 ? -8.872 -5.082 -0.312 1.00 89.38 84 GLU A O 1
ATOM 659 N N . ASP A 1 85 ? -10.059 -3.186 -0.035 1.00 87.50 85 ASP A N 1
ATOM 660 C CA . ASP A 1 85 ? -11.201 -3.550 -0.881 1.00 87.50 85 ASP A CA 1
ATOM 661 C C . ASP A 1 85 ? -11.894 -4.872 -0.493 1.00 87.50 85 ASP A C 1
ATOM 663 O O . ASP A 1 85 ? -12.649 -5.458 -1.278 1.00 87.50 85 ASP A O 1
ATOM 667 N N . SER A 1 86 ? -11.708 -5.353 0.740 1.00 86.62 86 SER A N 1
ATOM 668 C CA . SER A 1 86 ? -12.323 -6.607 1.187 1.00 86.62 86 SER A CA 1
ATOM 669 C C . SER A 1 86 ? -13.856 -6.565 1.228 1.00 86.62 86 SER A C 1
ATOM 671 O O . SER A 1 86 ? -14.493 -7.616 1.212 1.00 86.62 86 SER A O 1
ATOM 673 N N . ALA A 1 87 ? -14.483 -5.385 1.227 1.00 82.12 87 ALA A N 1
ATOM 674 C CA . ALA A 1 87 ? -15.926 -5.256 1.016 1.00 82.12 87 ALA A CA 1
ATOM 675 C C . ALA A 1 87 ? -16.354 -5.654 -0.411 1.00 82.12 87 ALA A C 1
ATOM 677 O O . ALA A 1 87 ? -17.467 -6.135 -0.609 1.00 82.12 87 ALA A O 1
ATOM 678 N N . ARG A 1 88 ? -15.473 -5.483 -1.406 1.00 76.56 88 ARG A N 1
ATOM 679 C CA . ARG A 1 88 ? -15.740 -5.763 -2.825 1.00 76.56 88 ARG A CA 1
ATOM 680 C C . ARG A 1 88 ? -15.282 -7.158 -3.246 1.00 76.56 88 ARG A C 1
ATOM 682 O O . ARG A 1 88 ? -15.990 -7.808 -4.013 1.00 76.56 88 ARG A O 1
ATOM 689 N N . GLN A 1 89 ? -14.155 -7.645 -2.722 1.00 67.31 89 GLN A N 1
ATOM 690 C CA . GLN A 1 89 ? -13.587 -8.956 -3.085 1.00 67.31 89 GLN A CA 1
ATOM 691 C C . GLN A 1 89 ? -14.514 -10.141 -2.779 1.00 67.31 89 GLN A C 1
ATOM 693 O O . GLN A 1 89 ? -14.533 -11.114 -3.526 1.00 67.31 89 GLN A O 1
ATOM 698 N N . PHE A 1 90 ? -15.324 -10.053 -1.723 1.00 61.41 90 PHE A N 1
ATOM 699 C CA . PHE A 1 90 ? -16.244 -11.126 -1.328 1.00 61.41 90 PHE A CA 1
ATOM 700 C C . PHE A 1 90 ? -17.661 -10.966 -1.904 1.00 61.41 90 PHE A C 1
ATOM 702 O O . PHE A 1 90 ? -18.552 -11.737 -1.565 1.00 61.41 90 PHE A O 1
ATOM 709 N N . SER A 1 91 ? -17.873 -10.012 -2.821 1.00 63.66 91 SER A N 1
ATOM 710 C CA . SER A 1 91 ? -19.161 -9.803 -3.511 1.00 63.66 91 SER A CA 1
ATOM 711 C C . SER A 1 91 ? -19.451 -10.815 -4.635 1.00 63.66 91 SER A C 1
ATOM 713 O O . SER A 1 91 ? -20.398 -10.637 -5.397 1.00 63.66 91 SER A O 1
ATOM 715 N N . GLY A 1 92 ? -18.619 -11.852 -4.798 1.00 58.84 92 GLY A N 1
ATOM 716 C CA . GLY A 1 92 ? -18.741 -12.853 -5.868 1.00 58.84 92 GLY A CA 1
ATOM 717 C C . GLY A 1 92 ? -18.301 -12.369 -7.259 1.00 58.84 92 GLY A C 1
ATOM 718 O O . GLY A 1 92 ? -18.241 -13.160 -8.198 1.00 58.84 92 GLY A O 1
ATOM 719 N N . ARG A 1 93 ? -17.947 -11.086 -7.416 1.00 60.88 93 ARG A N 1
ATOM 720 C CA . ARG A 1 93 ? -17.373 -10.539 -8.655 1.00 60.88 93 ARG A CA 1
ATOM 721 C C . ARG A 1 93 ? -15.887 -10.902 -8.740 1.00 60.88 93 ARG A C 1
ATOM 723 O O . ARG A 1 93 ? -15.163 -10.738 -7.762 1.00 60.88 93 ARG A O 1
ATOM 730 N N . ARG A 1 94 ? -15.420 -11.375 -9.905 1.00 56.03 94 ARG A N 1
ATOM 731 C CA . ARG A 1 94 ? -13.994 -11.662 -10.160 1.00 56.03 94 ARG A CA 1
ATOM 732 C C . ARG A 1 94 ? -13.183 -10.373 -10.024 1.00 56.03 94 ARG A C 1
ATOM 734 O O . ARG A 1 94 ? -13.141 -9.572 -10.952 1.00 56.03 94 ARG A O 1
ATOM 741 N N . PHE A 1 95 ? -12.552 -10.184 -8.873 1.00 56.97 95 PHE A N 1
ATOM 742 C CA . PHE A 1 95 ? -11.557 -9.141 -8.666 1.00 56.97 95 PHE A CA 1
ATOM 743 C C . PHE A 1 95 ? -10.148 -9.729 -8.777 1.00 56.97 95 PHE A C 1
ATOM 745 O O . PHE A 1 95 ? -9.958 -10.922 -8.519 1.00 56.97 95 PHE A O 1
ATOM 752 N N . PRO A 1 96 ? -9.156 -8.910 -9.174 1.00 58.66 96 PRO A N 1
ATOM 753 C CA . PRO A 1 96 ? -7.757 -9.280 -9.034 1.00 58.66 96 PRO A CA 1
ATOM 754 C C . PRO A 1 96 ? -7.483 -9.733 -7.592 1.00 58.66 96 PRO A C 1
ATOM 756 O O . PRO A 1 96 ? -8.132 -9.274 -6.650 1.00 58.66 96 PRO A O 1
ATOM 759 N N . GLY A 1 97 ? -6.590 -10.716 -7.457 1.00 62.06 97 GLY A N 1
ATOM 760 C CA . GLY A 1 97 ? -6.365 -11.449 -6.213 1.00 62.06 97 GLY A CA 1
ATOM 761 C C . GLY A 1 97 ? -6.022 -10.567 -5.001 1.00 62.06 97 GLY A C 1
ATOM 762 O O . GLY A 1 97 ? -5.768 -9.368 -5.136 1.00 62.06 97 GLY A O 1
ATOM 763 N N . PRO A 1 98 ? -5.987 -11.153 -3.793 1.00 59.69 98 PRO A N 1
ATOM 764 C CA . PRO A 1 98 ? -5.651 -10.423 -2.573 1.00 59.69 98 PRO A CA 1
ATOM 765 C C . PRO A 1 98 ? -4.350 -9.619 -2.748 1.00 59.69 98 PRO A C 1
ATOM 767 O O . PRO A 1 98 ? -3.386 -10.121 -3.322 1.00 59.69 98 PRO A O 1
ATOM 770 N N . ARG A 1 99 ? -4.325 -8.380 -2.225 1.00 67.88 99 ARG A N 1
ATOM 771 C CA . ARG A 1 99 ? -3.209 -7.403 -2.320 1.00 67.88 99 ARG A CA 1
ATOM 772 C C . ARG A 1 99 ? -3.012 -6.714 -3.679 1.00 67.88 99 ARG A C 1
ATOM 774 O O . ARG A 1 99 ? -1.932 -6.196 -3.953 1.00 67.88 99 ARG A O 1
ATOM 781 N N . SER A 1 100 ? -4.037 -6.657 -4.524 1.00 72.94 100 SER A N 1
ATOM 782 C CA . SER A 1 100 ? -3.967 -5.941 -5.805 1.00 72.94 100 SER A CA 1
ATOM 783 C C . SER A 1 100 ? -4.426 -4.481 -5.764 1.00 72.94 100 SER A C 1
ATOM 785 O O . SER A 1 100 ? -4.437 -3.841 -6.822 1.00 72.94 100 SER A O 1
ATOM 787 N N . GLY A 1 101 ? -4.888 -3.987 -4.615 1.00 80.56 101 GLY A N 1
ATOM 788 C CA . GLY A 1 101 ? -5.423 -2.633 -4.481 1.00 80.56 101 GLY A CA 1
ATOM 789 C C . GLY A 1 101 ? -4.341 -1.547 -4.577 1.00 80.56 101 GLY A C 1
ATOM 790 O O . GLY A 1 101 ? -3.144 -1.853 -4.520 1.00 80.56 101 GLY A O 1
ATOM 791 N N . PRO A 1 102 ? -4.729 -0.284 -4.820 1.00 83.06 102 PRO A N 1
ATOM 792 C CA . PRO A 1 102 ? -3.793 0.826 -4.997 1.00 83.06 102 PRO A CA 1
ATOM 793 C C . PRO A 1 102 ? -2.854 1.037 -3.799 1.00 83.06 102 PRO A C 1
ATOM 795 O O . PRO A 1 102 ? -1.659 1.260 -4.008 1.00 83.06 102 PRO A O 1
ATOM 798 N N . LEU A 1 103 ? -3.350 0.914 -2.564 1.00 87.00 103 LEU A N 1
ATOM 799 C CA . LEU A 1 103 ? -2.545 1.020 -1.346 1.00 87.00 103 LEU A CA 1
ATOM 800 C C . LEU A 1 103 ? -1.531 -0.127 -1.278 1.00 87.00 103 LEU A C 1
ATOM 802 O O . LEU A 1 103 ? -0.347 0.114 -1.049 1.00 87.00 103 LEU A O 1
ATOM 806 N N . ALA A 1 104 ? -1.962 -1.365 -1.531 1.00 86.94 104 ALA A N 1
ATOM 807 C CA . ALA A 1 104 ? -1.073 -2.521 -1.547 1.00 86.94 104 ALA A CA 1
ATOM 808 C C . ALA A 1 104 ? 0.015 -2.405 -2.625 1.00 86.94 104 ALA A C 1
ATOM 810 O O . ALA A 1 104 ? 1.176 -2.708 -2.352 1.00 86.94 104 ALA A O 1
ATOM 811 N N . ARG A 1 105 ? -0.316 -1.916 -3.827 1.00 87.25 105 ARG A N 1
ATOM 812 C CA . ARG A 1 105 ? 0.670 -1.666 -4.895 1.00 87.25 105 ARG A CA 1
ATOM 813 C C . ARG A 1 105 ? 1.702 -0.621 -4.482 1.00 87.25 105 ARG A C 1
ATOM 815 O O . ARG A 1 105 ? 2.897 -0.877 -4.600 1.00 87.25 105 ARG A O 1
ATOM 822 N N . ALA A 1 106 ? 1.252 0.521 -3.966 1.00 87.56 106 ALA A N 1
ATOM 823 C CA . ALA A 1 106 ? 2.137 1.589 -3.510 1.00 87.56 106 ALA A CA 1
ATOM 824 C C . ALA A 1 106 ? 3.052 1.118 -2.367 1.00 87.56 106 ALA A C 1
ATOM 826 O O . ALA A 1 106 ? 4.260 1.349 -2.390 1.00 87.56 106 ALA A O 1
ATOM 827 N N . PHE A 1 107 ? 2.496 0.386 -1.400 1.00 87.12 107 PHE A N 1
ATOM 828 C CA . PHE A 1 107 ? 3.256 -0.188 -0.293 1.00 87.12 107 PHE A CA 1
ATOM 829 C C . PHE A 1 107 ? 4.306 -1.202 -0.767 1.00 87.12 107 PHE A C 1
ATOM 831 O O . PHE A 1 107 ? 5.459 -1.148 -0.335 1.00 87.12 107 PHE A O 1
ATOM 838 N N . ASN A 1 108 ? 3.935 -2.101 -1.682 1.00 86.31 108 ASN A N 1
ATOM 839 C CA . ASN A 1 108 ? 4.853 -3.093 -2.237 1.00 86.31 108 ASN A CA 1
ATOM 840 C C . ASN A 1 108 ? 6.016 -2.434 -2.991 1.00 86.31 108 ASN A C 1
ATOM 842 O O . ASN A 1 108 ? 7.153 -2.864 -2.820 1.00 86.31 108 ASN A O 1
ATOM 846 N N . GLU A 1 109 ? 5.766 -1.366 -3.753 1.00 87.44 109 GLU A N 1
ATOM 847 C CA . GLU A 1 109 ? 6.819 -0.608 -4.446 1.00 87.44 109 GLU A CA 1
ATOM 848 C C . GLU A 1 109 ? 7.805 0.058 -3.476 1.00 87.44 109 GLU A C 1
ATOM 850 O O . GLU A 1 109 ? 9.023 0.018 -3.682 1.00 87.44 109 GLU A O 1
ATOM 855 N N . VAL A 1 110 ? 7.305 0.637 -2.379 1.00 87.06 110 VAL A N 1
ATOM 856 C CA . VAL A 1 110 ? 8.158 1.218 -1.328 1.00 87.06 110 VAL A CA 1
ATOM 857 C C . VAL A 1 110 ? 9.012 0.138 -0.667 1.00 87.06 110 VAL A C 1
ATOM 859 O O . VAL A 1 110 ? 10.228 0.303 -0.527 1.00 87.06 110 VAL A O 1
ATOM 862 N N . MET A 1 111 ? 8.400 -0.987 -0.293 1.00 84.50 111 MET A N 1
ATOM 863 C CA . MET A 1 111 ? 9.098 -2.091 0.365 1.00 84.50 111 MET A CA 1
ATOM 864 C C . MET A 1 111 ? 10.130 -2.750 -0.550 1.00 84.50 111 MET A C 1
ATOM 866 O O . MET A 1 111 ? 11.258 -2.981 -0.111 1.00 84.50 111 MET A O 1
ATOM 870 N N . ALA A 1 112 ? 9.796 -2.991 -1.819 1.00 83.75 112 ALA A N 1
ATOM 871 C CA . ALA A 1 112 ? 10.723 -3.534 -2.807 1.00 83.75 112 ALA A CA 1
ATOM 872 C C . ALA A 1 112 ? 11.970 -2.645 -2.930 1.00 83.75 112 ALA A C 1
ATOM 874 O O . ALA A 1 112 ? 13.100 -3.127 -2.807 1.00 83.75 112 ALA A O 1
ATOM 875 N N . CYS A 1 113 ? 11.794 -1.327 -3.043 1.00 80.69 113 CYS A N 1
ATOM 876 C CA . CYS A 1 113 ? 12.929 -0.409 -3.083 1.00 80.69 113 CYS A CA 1
ATOM 877 C C . CYS A 1 113 ? 13.748 -0.384 -1.796 1.00 80.69 113 CYS A C 1
ATOM 879 O O . CYS A 1 113 ? 14.978 -0.419 -1.867 1.00 80.69 113 CYS A O 1
ATOM 881 N N . ALA A 1 114 ? 13.102 -0.382 -0.631 1.00 80.38 114 ALA A N 1
ATOM 882 C CA . ALA A 1 114 ? 13.806 -0.443 0.645 1.00 80.38 114 ALA A CA 1
ATOM 883 C C . ALA A 1 114 ? 14.632 -1.736 0.774 1.00 80.38 114 ALA A C 1
ATOM 885 O O . ALA A 1 114 ? 15.781 -1.698 1.220 1.00 80.38 114 ALA A O 1
ATOM 886 N N . THR A 1 115 ? 14.090 -2.881 0.343 1.00 80.38 115 THR A N 1
ATOM 887 C CA . THR A 1 115 ? 14.823 -4.158 0.349 1.00 80.38 115 THR A CA 1
ATOM 888 C C . THR A 1 115 ? 16.023 -4.145 -0.593 1.00 80.38 115 THR A C 1
ATOM 890 O O . THR A 1 115 ? 17.118 -4.528 -0.179 1.00 80.38 115 THR A O 1
ATOM 893 N N . LEU A 1 116 ? 15.872 -3.624 -1.814 1.00 81.00 116 LEU A N 1
ATOM 894 C CA . LEU A 1 116 ? 16.974 -3.516 -2.773 1.00 81.00 116 LEU A CA 1
ATOM 895 C C . LEU A 1 116 ? 18.081 -2.578 -2.275 1.00 81.00 116 LEU A C 1
ATOM 897 O O . LEU A 1 116 ? 19.265 -2.888 -2.414 1.00 81.00 116 LEU A O 1
ATOM 901 N N . GLN A 1 117 ? 17.723 -1.460 -1.640 1.00 78.88 117 GLN A N 1
ATOM 902 C CA . GLN A 1 117 ? 18.698 -0.549 -1.036 1.00 78.88 117 GLN A CA 1
ATOM 903 C C . GLN A 1 117 ? 19.472 -1.213 0.107 1.00 78.88 117 GLN A C 1
ATOM 905 O O . GLN A 1 117 ? 20.696 -1.096 0.159 1.00 78.88 117 GLN A O 1
ATOM 910 N N . LYS A 1 118 ? 18.791 -1.956 0.990 1.00 79.44 11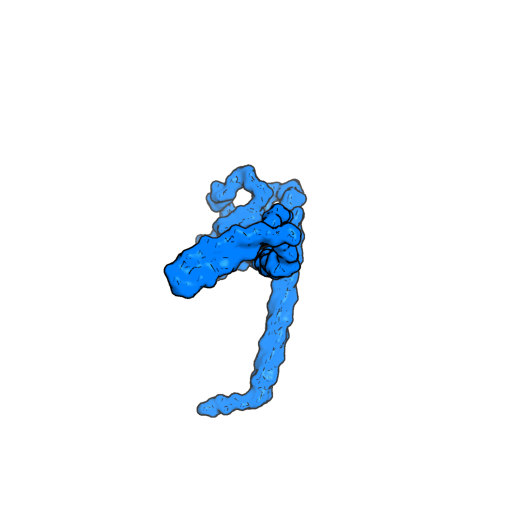8 LYS A N 1
ATOM 911 C CA . LYS A 1 118 ? 19.449 -2.708 2.071 1.00 79.44 118 LYS A CA 1
ATOM 912 C C . LYS A 1 118 ? 20.439 -3.737 1.527 1.00 79.44 118 LYS A C 1
ATOM 914 O O . LYS A 1 118 ? 21.567 -3.782 2.008 1.00 79.44 118 LYS A O 1
ATOM 919 N N . LEU A 1 119 ? 20.054 -4.499 0.501 1.00 79.25 119 LEU A N 1
ATOM 920 C CA . LEU A 1 119 ? 20.933 -5.475 -0.156 1.00 79.25 119 LEU A CA 1
ATOM 921 C C . LEU A 1 119 ? 22.145 -4.815 -0.831 1.00 79.25 119 LEU A C 1
ATOM 923 O O . LEU A 1 119 ? 23.261 -5.332 -0.777 1.00 79.25 119 LEU A O 1
ATOM 927 N N . ARG A 1 120 ? 21.958 -3.642 -1.445 1.00 76.12 120 ARG A N 1
ATOM 928 C CA . ARG A 1 120 ? 23.067 -2.873 -2.026 1.00 76.12 120 ARG A CA 1
ATOM 929 C C . ARG A 1 120 ? 24.046 -2.397 -0.951 1.00 76.12 120 ARG A C 1
ATOM 931 O O . ARG A 1 120 ? 25.259 -2.487 -1.136 1.00 76.12 120 ARG A O 1
ATOM 938 N N . ASN A 1 121 ? 23.524 -1.916 0.173 1.00 74.50 121 ASN A N 1
ATOM 939 C CA . ASN A 1 121 ? 24.330 -1.389 1.271 1.00 74.50 121 ASN A CA 1
ATOM 940 C C . ASN A 1 121 ? 25.083 -2.498 2.020 1.00 74.50 121 ASN A C 1
ATOM 942 O O . ASN A 1 121 ? 26.250 -2.306 2.356 1.00 74.50 121 ASN A O 1
ATOM 946 N N . SER A 1 122 ? 24.468 -3.669 2.222 1.00 71.44 122 SER A N 1
ATOM 947 C CA . SER A 1 122 ? 25.137 -4.824 2.834 1.00 71.44 122 SER A CA 1
ATOM 948 C C . SER A 1 122 ? 26.274 -5.354 1.959 1.00 71.44 122 SER A C 1
ATOM 950 O O . SER A 1 122 ? 27.357 -5.642 2.467 1.00 71.44 122 SER A O 1
ATOM 952 N N . ARG A 1 123 ? 26.093 -5.383 0.631 1.00 61.53 123 ARG A N 1
ATOM 953 C CA . ARG A 1 123 ? 27.174 -5.711 -0.313 1.00 61.53 123 ARG A CA 1
ATOM 954 C C . ARG A 1 123 ? 28.322 -4.698 -0.239 1.00 61.53 123 ARG A C 1
ATOM 956 O O . ARG A 1 123 ? 29.484 -5.091 -0.227 1.00 61.53 123 ARG A O 1
ATOM 963 N N . GLY A 1 124 ? 28.009 -3.406 -0.123 1.00 62.91 124 GLY A N 1
ATOM 964 C CA . GLY A 1 124 ? 29.010 -2.354 0.078 1.00 62.91 124 GLY A CA 1
ATOM 965 C C . GLY A 1 124 ? 29.781 -2.484 1.398 1.00 62.91 124 GLY A C 1
ATOM 966 O O . GLY A 1 124 ? 30.990 -2.261 1.422 1.00 62.91 124 GLY A O 1
ATOM 967 N N . GLN A 1 125 ? 29.113 -2.883 2.485 1.00 59.84 125 GLN A N 1
ATOM 968 C CA . GLN A 1 125 ? 29.753 -3.147 3.780 1.00 59.84 125 GLN A CA 1
ATOM 969 C C . GLN A 1 125 ? 30.654 -4.387 3.743 1.00 59.84 125 GLN A C 1
ATOM 971 O O . GLN A 1 125 ? 31.773 -4.323 4.243 1.00 59.84 125 GLN A O 1
ATOM 976 N N . ALA A 1 126 ? 30.227 -5.473 3.091 1.00 56.81 126 ALA A N 1
ATOM 977 C CA . ALA A 1 126 ? 31.044 -6.677 2.925 1.00 56.81 126 ALA A CA 1
ATOM 978 C C . ALA A 1 126 ? 32.341 -6.396 2.142 1.00 56.81 126 ALA A C 1
ATOM 980 O O . ALA A 1 126 ? 33.418 -6.824 2.551 1.00 56.81 126 ALA A O 1
ATOM 981 N N . CYS A 1 127 ? 32.269 -5.606 1.065 1.00 55.41 127 CYS A N 1
ATOM 982 C CA . CYS A 1 127 ? 33.459 -5.201 0.311 1.00 55.41 127 CYS A CA 1
ATOM 983 C C . CYS A 1 127 ? 34.393 -4.281 1.117 1.00 55.41 127 CYS A C 1
ATOM 985 O O . CYS A 1 127 ? 35.609 -4.375 0.984 1.00 55.41 127 CYS A O 1
ATOM 987 N N . ARG A 1 128 ? 33.853 -3.402 1.972 1.00 55.22 128 ARG A N 1
ATOM 988 C CA . ARG A 1 128 ? 34.668 -2.543 2.851 1.00 55.22 128 ARG A CA 1
ATOM 989 C C . ARG A 1 128 ? 35.346 -3.328 3.973 1.00 55.22 128 ARG A C 1
ATOM 991 O O . ARG A 1 128 ? 36.487 -3.024 4.289 1.00 55.22 128 ARG A O 1
ATOM 998 N N . ALA A 1 129 ? 34.687 -4.348 4.525 1.00 57.72 129 ALA A N 1
ATOM 999 C CA . ALA A 1 129 ? 35.289 -5.249 5.507 1.00 57.72 129 ALA A CA 1
ATOM 1000 C C . ALA A 1 129 ? 36.414 -6.106 4.898 1.00 57.72 129 ALA A C 1
ATOM 1002 O O . ALA A 1 129 ? 37.432 -6.315 5.548 1.00 57.72 129 ALA A O 1
ATOM 1003 N N . ALA A 1 130 ? 36.275 -6.536 3.639 1.00 55.31 130 ALA A N 1
ATOM 1004 C CA . ALA A 1 130 ? 37.332 -7.251 2.918 1.00 55.31 130 ALA A CA 1
ATOM 1005 C C . ALA A 1 130 ? 38.573 -6.382 2.623 1.00 55.31 130 ALA A C 1
ATOM 1007 O O . ALA A 1 130 ? 39.673 -6.911 2.500 1.00 55.31 130 ALA A O 1
ATOM 1008 N N . ASN A 1 131 ? 38.401 -5.058 2.543 1.00 53.22 131 ASN A N 1
ATOM 1009 C CA . ASN A 1 131 ? 39.475 -4.097 2.269 1.00 53.22 131 ASN A CA 1
ATOM 1010 C C . ASN A 1 131 ? 39.999 -3.385 3.530 1.00 53.22 131 ASN A C 1
ATOM 1012 O O . ASN A 1 131 ? 40.861 -2.512 3.423 1.00 53.22 131 ASN A O 1
ATOM 1016 N N . ALA A 1 132 ? 39.480 -3.713 4.716 1.00 47.53 132 ALA A N 1
ATOM 1017 C CA . ALA A 1 132 ? 40.010 -3.188 5.964 1.00 47.53 132 ALA A CA 1
ATOM 1018 C C . ALA A 1 132 ? 41.305 -3.949 6.303 1.00 47.53 132 ALA A C 1
ATOM 1020 O O . ALA A 1 132 ? 41.268 -5.179 6.391 1.00 47.53 132 ALA A O 1
ATOM 1021 N N . PRO A 1 133 ? 42.453 -3.268 6.492 1.00 47.16 133 PRO A N 1
ATOM 1022 C CA . PRO A 1 133 ? 43.665 -3.941 6.928 1.00 47.16 133 PRO A CA 1
ATOM 1023 C C . PRO A 1 133 ? 43.384 -4.593 8.281 1.00 47.16 133 PRO A C 1
ATOM 1025 O O . PRO A 1 133 ? 42.989 -3.928 9.239 1.00 47.16 133 PRO A O 1
ATOM 1028 N N . SER A 1 134 ? 43.551 -5.913 8.346 1.00 47.53 134 SER A N 1
ATOM 1029 C CA . SER A 1 134 ? 43.402 -6.670 9.580 1.00 47.53 134 SER A CA 1
ATOM 1030 C C . SER A 1 134 ? 44.371 -6.108 10.620 1.00 47.53 134 SER A C 1
ATOM 1032 O O . SER A 1 134 ? 45.582 -6.291 10.481 1.00 47.53 134 SER A O 1
ATOM 1034 N N . GLN A 1 135 ? 43.858 -5.441 11.655 1.00 53.00 135 GLN A N 1
ATOM 1035 C CA . GLN A 1 135 ? 44.627 -5.119 12.855 1.00 53.00 135 GLN A CA 1
ATOM 1036 C C . GLN A 1 135 ? 44.934 -6.431 13.584 1.00 53.00 135 GLN A C 1
ATOM 1038 O O . GLN A 1 135 ? 44.244 -6.836 14.515 1.00 53.00 135 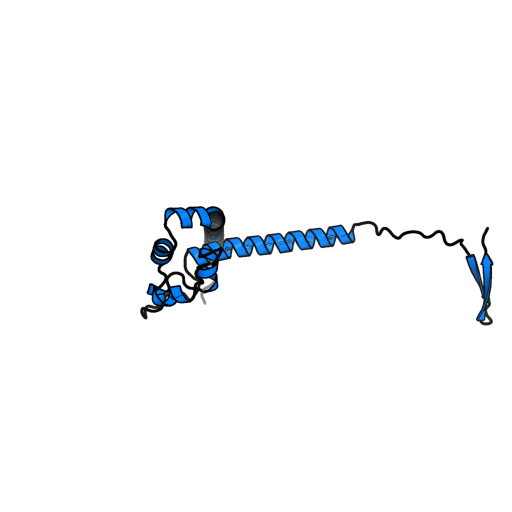GLN A O 1
ATOM 1043 N N . ARG A 1 136 ? 45.956 -7.149 13.115 1.00 45.25 136 ARG A N 1
ATOM 1044 C CA . ARG A 1 136 ? 46.611 -8.173 13.919 1.00 45.25 136 ARG A CA 1
ATOM 1045 C C . ARG A 1 136 ? 47.451 -7.421 14.941 1.00 45.25 136 ARG A C 1
ATOM 1047 O O . ARG A 1 136 ? 48.423 -6.769 14.570 1.00 45.25 136 ARG A O 1
ATOM 1054 N N . HIS A 1 137 ? 47.050 -7.485 16.205 1.00 41.50 137 HIS A N 1
ATOM 1055 C CA . HIS A 1 137 ? 47.931 -7.156 17.316 1.00 41.50 137 HIS A CA 1
ATOM 1056 C C . HIS A 1 137 ? 49.206 -7.997 17.169 1.00 41.50 137 HIS A C 1
ATOM 1058 O O . HIS A 1 137 ? 49.170 -9.218 17.299 1.00 41.50 137 HIS A O 1
ATOM 1064 N N . ALA A 1 138 ? 50.314 -7.349 16.816 1.00 44.69 138 ALA A N 1
ATOM 1065 C CA . ALA A 1 138 ? 51.632 -7.950 16.876 1.00 44.69 138 ALA A CA 1
ATOM 1066 C C . ALA A 1 138 ? 52.069 -7.927 18.344 1.00 44.69 138 ALA A C 1
ATOM 1068 O O . ALA A 1 138 ? 52.605 -6.935 18.832 1.00 44.69 138 ALA A O 1
ATOM 1069 N N . GLU A 1 139 ? 51.788 -9.007 19.067 1.00 49.56 139 GLU A N 1
ATOM 1070 C CA . GLU A 1 139 ? 52.569 -9.322 20.257 1.00 49.56 139 GLU A CA 1
ATOM 1071 C C . GLU A 1 139 ? 54.005 -9.578 19.786 1.00 49.56 139 GLU A C 1
ATOM 1073 O O . GLU A 1 139 ? 54.246 -10.422 18.919 1.00 49.56 139 GLU A O 1
ATOM 1078 N N . TYR A 1 140 ? 54.951 -8.785 20.294 1.00 47.84 140 TYR A N 1
ATOM 1079 C CA . TYR A 1 140 ? 56.379 -8.910 20.010 1.00 47.84 140 TYR A CA 1
ATOM 1080 C C . TYR A 1 140 ? 56.902 -10.237 20.579 1.00 47.84 140 TYR A C 1
ATOM 1082 O O . TYR A 1 140 ? 57.476 -10.284 21.665 1.00 47.84 140 TYR A O 1
ATOM 1090 N N . ALA A 1 141 ? 56.702 -11.329 19.846 1.00 58.22 141 ALA A N 1
ATOM 1091 C CA . ALA A 1 141 ? 57.433 -12.563 20.070 1.00 58.22 141 ALA A CA 1
ATOM 1092 C C . ALA A 1 141 ? 58.850 -12.374 19.516 1.00 58.22 141 ALA A C 1
ATOM 1094 O O . ALA A 1 141 ? 59.034 -12.084 18.331 1.00 58.22 141 ALA A O 1
ATOM 1095 N N . THR A 1 142 ? 59.853 -12.501 20.383 1.00 59.25 142 THR A N 1
ATOM 1096 C CA . THR A 1 142 ? 61.263 -12.505 19.988 1.00 59.25 142 THR A CA 1
ATOM 1097 C C . THR A 1 142 ? 61.481 -13.560 18.899 1.00 59.25 142 THR A C 1
ATOM 1099 O O . THR A 1 142 ? 61.014 -14.692 19.048 1.00 59.25 142 THR A O 1
ATOM 1102 N N . PRO A 1 143 ? 62.135 -13.222 17.774 1.00 59.91 143 PRO A N 1
ATOM 1103 C CA . PRO A 1 143 ? 62.340 -14.182 16.703 1.00 59.91 143 PRO A CA 1
ATOM 1104 C C . PRO A 1 143 ? 63.277 -15.292 17.185 1.00 59.91 143 PRO A C 1
ATOM 1106 O O . PRO A 1 143 ? 64.345 -15.047 17.746 1.00 59.91 143 PRO A O 1
ATOM 1109 N N . VAL A 1 144 ? 62.876 -16.539 16.963 1.00 65.81 144 VAL A N 1
ATOM 1110 C CA . VAL A 1 144 ? 63.667 -17.714 17.329 1.00 65.81 144 VAL A CA 1
ATOM 1111 C C . VAL A 1 144 ? 63.861 -18.561 16.081 1.00 65.81 144 VAL A C 1
ATOM 1113 O O . VAL A 1 144 ? 62.889 -18.993 15.458 1.00 65.81 144 VAL A O 1
ATOM 1116 N N . LEU A 1 145 ? 65.116 -18.798 15.701 1.00 63.75 145 LEU A N 1
ATOM 1117 C CA . LEU A 1 145 ? 65.438 -19.680 14.589 1.00 63.75 145 LEU A CA 1
ATOM 1118 C C . LEU A 1 145 ? 65.350 -21.114 15.072 1.00 63.75 145 LEU A C 1
ATOM 1120 O O . LEU A 1 145 ? 65.944 -21.491 16.078 1.00 63.75 145 LEU A O 1
ATOM 1124 N N . THR A 1 146 ? 64.632 -21.937 14.329 1.00 71.69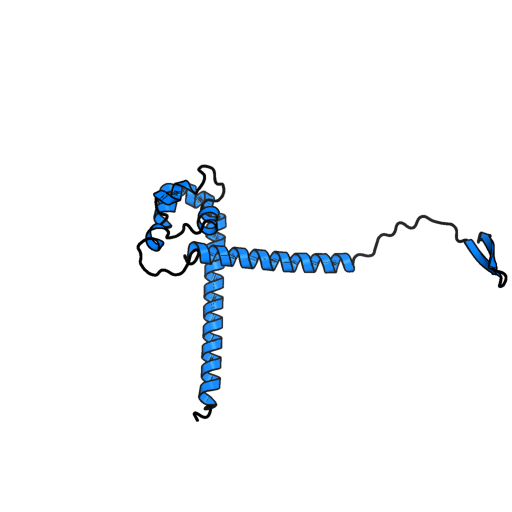 146 THR A N 1
ATOM 1125 C CA . THR A 1 146 ? 64.645 -23.367 14.571 1.00 71.69 146 THR A CA 1
ATOM 1126 C C . THR A 1 146 ? 65.200 -24.091 13.364 1.00 71.69 146 THR A C 1
ATOM 1128 O O . THR A 1 146 ? 64.671 -23.946 12.265 1.00 71.69 146 THR A O 1
ATOM 1131 N N . VAL A 1 147 ? 66.213 -24.917 13.601 1.00 72.38 147 VAL A N 1
ATOM 1132 C CA . VAL A 1 147 ? 66.789 -25.804 12.597 1.00 72.38 147 VAL A CA 1
ATOM 1133 C C . VAL A 1 147 ? 66.365 -27.242 12.890 1.00 72.38 147 VAL A C 1
ATOM 1135 O O . VAL A 1 147 ? 66.383 -27.700 14.036 1.00 72.38 147 VAL A O 1
ATOM 1138 N N . HIS A 1 148 ? 65.946 -27.935 11.836 1.00 68.88 148 HIS A N 1
ATOM 1139 C CA . HIS A 1 148 ? 65.598 -29.349 11.860 1.00 68.88 148 HIS A CA 1
ATOM 1140 C C . HIS A 1 148 ? 66.695 -30.140 11.153 1.00 68.88 148 HIS A C 1
ATOM 1142 O O . HIS A 1 148 ? 67.041 -29.824 10.015 1.00 68.88 148 HIS A O 1
ATOM 1148 N N . ASN A 1 149 ? 67.221 -31.161 11.823 1.00 73.94 149 ASN A N 1
ATOM 1149 C CA . ASN A 1 149 ? 68.205 -32.067 11.241 1.00 73.94 149 ASN A CA 1
ATOM 1150 C C . ASN A 1 149 ? 67.502 -33.199 10.481 1.00 73.94 149 ASN A C 1
ATOM 1152 O O . ASN A 1 149 ? 66.348 -33.527 10.767 1.00 73.94 149 ASN A O 1
ATOM 1156 N N . ALA A 1 150 ? 68.207 -33.810 9.525 1.00 69.19 150 ALA A N 1
ATOM 1157 C CA . ALA A 1 150 ? 67.673 -34.879 8.673 1.00 69.19 150 ALA A CA 1
ATOM 1158 C C . ALA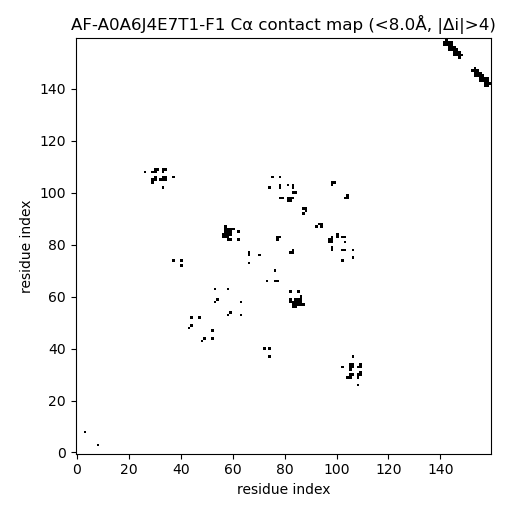 A 1 150 ? 67.194 -36.110 9.470 1.00 69.19 150 ALA A C 1
ATOM 1160 O O . ALA A 1 150 ? 66.299 -36.825 9.030 1.00 69.19 150 ALA A O 1
ATOM 1161 N N . ASP A 1 151 ? 67.725 -36.290 10.678 1.00 71.06 151 ASP A N 1
ATOM 1162 C CA . ASP A 1 151 ? 67.403 -37.384 11.597 1.00 71.06 151 ASP A CA 1
ATOM 1163 C C . ASP A 1 151 ? 66.101 -37.126 12.389 1.00 71.06 151 ASP A C 1
ATOM 1165 O O . ASP A 1 151 ? 65.701 -37.925 13.233 1.00 71.06 151 ASP A O 1
ATOM 1169 N N . GLY A 1 152 ? 65.443 -35.982 12.157 1.00 60.25 152 GLY A N 1
ATOM 1170 C CA . GLY A 1 152 ? 64.1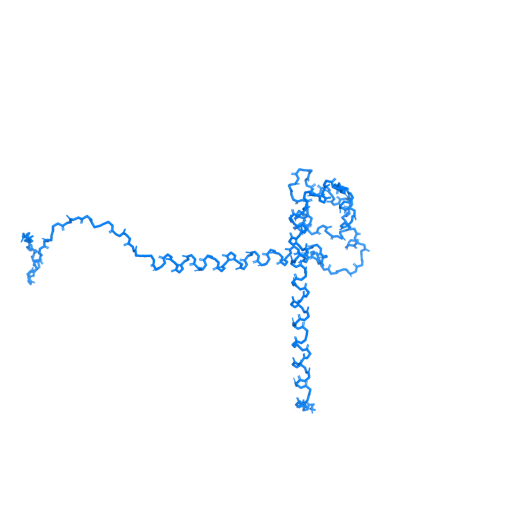67 -35.601 12.769 1.00 60.25 152 GLY A CA 1
ATOM 1171 C C . GLY A 1 152 ? 64.276 -34.833 14.092 1.00 60.25 152 GLY A C 1
ATOM 1172 O O . GLY A 1 152 ? 63.255 -34.422 14.646 1.00 60.25 152 GLY A O 1
ATOM 1173 N N . SER A 1 153 ? 65.486 -34.584 14.600 1.00 58.69 153 SER A N 1
ATOM 1174 C CA . SER A 1 153 ? 65.691 -33.763 15.801 1.00 58.69 153 SER A CA 1
ATOM 1175 C C . SER A 1 153 ? 65.608 -32.258 15.493 1.00 58.69 153 SER A C 1
ATOM 1177 O O . SER A 1 153 ? 65.964 -31.800 14.404 1.00 58.69 153 SER A O 1
ATOM 1179 N N . ARG A 1 154 ? 65.100 -31.473 16.454 1.00 73.19 154 ARG A N 1
ATOM 1180 C CA . ARG A 1 154 ? 64.885 -30.019 16.335 1.00 73.19 154 ARG A CA 1
ATOM 1181 C C . ARG A 1 154 ? 65.709 -29.279 17.388 1.00 73.19 154 ARG A C 1
ATOM 1183 O O . ARG A 1 154 ? 65.579 -29.577 18.573 1.00 73.19 154 ARG A O 1
ATOM 1190 N N . GLN A 1 155 ? 66.485 -28.279 16.970 1.00 67.00 155 GLN A N 1
ATOM 1191 C CA . GLN A 1 155 ? 67.170 -27.344 17.871 1.00 67.00 155 GLN A CA 1
ATOM 1192 C C . GLN A 1 155 ? 66.708 -25.907 17.624 1.00 67.00 155 GLN A C 1
ATOM 1194 O O . GLN A 1 155 ? 66.460 -25.490 16.492 1.00 67.00 155 GLN A O 1
ATOM 1199 N N . VAL A 1 156 ? 66.542 -25.166 18.718 1.00 79.06 156 VAL A N 1
ATOM 1200 C CA . VAL A 1 156 ? 65.894 -23.854 18.764 1.00 79.06 156 VAL A CA 1
ATOM 1201 C C . VAL A 1 156 ? 66.897 -22.841 19.319 1.00 79.06 156 VAL A C 1
ATOM 1203 O O . VAL A 1 156 ? 67.365 -23.002 20.444 1.00 79.06 156 VAL A O 1
ATOM 1206 N N . TYR A 1 157 ? 67.208 -21.800 18.548 1.00 64.81 157 TYR A N 1
ATOM 1207 C CA . TYR A 1 157 ? 68.162 -20.751 18.906 1.00 64.81 157 TYR A CA 1
ATOM 1208 C C . TYR A 1 157 ? 67.475 -19.384 18.962 1.00 64.81 157 TYR A C 1
ATOM 1210 O O . TYR A 1 157 ? 66.865 -18.967 17.971 1.00 64.81 157 TYR A O 1
ATOM 1218 N N . PRO A 1 158 ? 67.572 -18.651 20.083 1.00 69.00 158 PRO A N 1
ATOM 1219 C CA . PRO A 1 158 ? 67.064 -17.288 20.146 1.00 69.00 158 PRO A CA 1
ATOM 1220 C C . PRO A 1 158 ? 67.934 -16.376 19.274 1.00 69.00 158 PRO A C 1
ATOM 1222 O O . PRO A 1 158 ? 69.154 -16.341 19.441 1.00 69.00 158 PRO A O 1
ATOM 1225 N N . LEU A 1 159 ? 67.312 -15.638 18.353 1.00 60.03 159 LEU A N 1
ATOM 1226 C CA . LEU A 1 159 ? 67.999 -14.598 17.592 1.00 60.03 159 LEU A CA 1
ATOM 1227 C C . LEU A 1 159 ? 67.937 -13.310 18.422 1.00 60.03 159 LEU A C 1
ATOM 1229 O O . LEU A 1 159 ? 66.852 -12.777 18.660 1.00 60.03 159 LEU A O 1
ATOM 1233 N N . ARG A 1 160 ? 69.094 -12.877 18.932 1.00 58.75 160 ARG A N 1
ATOM 1234 C CA . ARG A 1 160 ? 69.268 -11.566 19.573 1.00 58.75 160 ARG A CA 1
ATOM 1235 C C . ARG A 1 160 ? 69.604 -10.508 18.537 1.00 58.75 160 ARG A C 1
ATOM 1237 O O . ARG A 1 160 ? 70.363 -10.848 17.603 1.00 58.75 160 ARG A O 1
#

Secondary structure (DSSP, 8-state):
-----HHHHHHHHHHHHHHHHHHHHHHHHHHHHHHHHHHSHHHHHHHH-HHHHHHHTT--GGGGGGS-TT-S-HHHHHHHTT-TTHHHHTSSS-PPPTT-SHHHHHHHHHHHHHHHHHHHHHHHHHHHHHTS--------PPPEEEEE-TTS-EEEEE--

Organism: NCBI:txid2725477

Mean predicted aligned error: 15.14 Å

Sequence (160 aa):
MRQHLPFTRTLLKELEAAQHEQLATYQALLRSAGSLLVASEAQVLDALGRQRLLDLLGVNPVHRRRIPGNVERLLCAVVLQGLEDSARQFSGRRFPGPRSGPLARAFNEVMACATLQKLRNSRGQACRAANAPSQRHAEYATPVLTVHNADGSRQVYPLR

Solvent-accessible surface area (backbone atoms only — not comparable to full-atom values): 9424 Å² total; per-residue (Å²): 134,87,78,84,56,69,71,58,54,55,54,47,51,52,50,50,50,53,50,50,51,52,51,51,54,50,49,53,50,32,24,52,54,26,48,49,50,66,72,42,41,67,61,51,39,71,73,58,33,69,65,54,49,39,53,74,43,32,38,31,74,83,57,52,75,78,52,67,90,83,55,92,53,59,68,60,51,34,39,77,71,36,35,56,38,41,52,54,56,75,66,79,50,93,58,79,60,86,52,66,43,71,67,30,48,11,46,49,44,37,49,52,51,53,51,52,50,51,55,54,50,52,53,53,50,53,56,51,60,73,68,48,81,78,83,69,82,78,74,88,70,77,58,60,52,71,52,73,47,97,89,72,52,76,50,78,44,79,59,128

Foldseek 3Di:
DDDDDVVVVVVVVVVVVVVVVVVVVVLVVLQVVLVCCQVCVVVVCVVQNDVSVCVVQLFDPVCCVVPDPPDPGRLVSCQVVLRRNVNPVPPPDDDDDRQPDSSSSSNVSNVVVVVVVVVVVVVVVVVVVVVPPPPDPPPPDQDKDWDADPVGDIDIGGDD

Nearest PDB structures (foldseek):
  1hbx-assembly1_A  TM=2.562E-01  e=5.757E+00  Homo sapiens
  7d5s-assembly1_5D  TM=2.316E-01  e=8.348E+00  Saccharomyces cerevisiae S288C
  3jyc-assembly1_A  TM=1.854E-01  e=8.881E+00  Gallus gallus

pLDDT: mean 77.07, std 14.64, range [41.5, 92.62]

Radius of gyration: 31.31 Å; Cα contacts (8 Å, |Δi|>4): 105; chains: 1; bounding box: 88×51×63 Å